Protein AF-A0A7J2RF37-F1 (afdb_monomer)

Solvent-accessible surface area (backbone atoms only — not comparable to full-atom values): 9360 Å² total; per-residue (Å²): 133,85,79,78,77,77,86,63,82,88,70,37,64,42,40,23,37,38,42,43,62,30,56,61,97,66,94,59,88,88,66,84,77,72,70,55,70,58,49,52,44,42,64,70,34,55,92,60,35,84,41,69,46,67,78,52,44,62,92,76,40,95,53,32,70,58,48,41,52,52,48,52,55,49,27,44,76,67,77,47,51,48,42,33,36,42,39,38,26,35,70,87,11,38,72,45,38,53,54,49,29,50,56,40,44,78,67,67,22,46,26,36,36,23,41,64,34,35,40,74,41,52,72,66,48,62,74,40,84,50,44,47,31,32,34,33,65,82,44,53,67,36,48,36,47,31,38,44,68,37,94,51,92,83,36,64,52,56,33,34,68,51,102,87,47,80,84

Structure (mmCIF, N/CA/C/O backbone):
data_AF-A0A7J2RF37-F1
#
_entry.id   AF-A0A7J2RF37-F1
#
loop_
_atom_site.group_PDB
_atom_site.id
_atom_site.type_symbol
_atom_site.label_atom_id
_atom_site.label_alt_id
_atom_site.label_comp_id
_atom_site.label_asym_id
_atom_site.label_entity_id
_atom_site.label_seq_id
_atom_site.pdbx_PDB_ins_code
_atom_site.Cartn_x
_atom_site.Cartn_y
_atom_site.Cartn_z
_atom_site.occupancy
_atom_site.B_iso_or_equiv
_atom_site.auth_seq_id
_atom_site.auth_comp_id
_atom_site.auth_asym_id
_atom_site.auth_atom_id
_atom_site.pdbx_PDB_model_num
ATOM 1 N N . MET A 1 1 ? -41.453 15.420 6.055 1.00 43.75 1 MET A N 1
ATOM 2 C CA . MET A 1 1 ? -40.794 14.257 6.688 1.00 43.75 1 MET A CA 1
ATOM 3 C C . MET A 1 1 ? -39.346 14.633 6.950 1.00 43.75 1 MET A C 1
ATOM 5 O O . MET A 1 1 ? -38.620 14.881 6.000 1.00 43.75 1 MET A O 1
ATOM 9 N N . GLN A 1 2 ? -38.971 14.805 8.218 1.00 36.44 2 GLN A N 1
ATOM 10 C CA . GLN A 1 2 ? -37.601 15.136 8.618 1.00 36.44 2 GLN A CA 1
ATOM 11 C C . GLN A 1 2 ? -36.684 13.948 8.312 1.00 36.44 2 GLN A C 1
ATOM 13 O O . GLN A 1 2 ? -36.891 12.859 8.845 1.00 36.44 2 GLN A O 1
ATOM 18 N N . ALA A 1 3 ? -35.678 14.159 7.463 1.00 42.72 3 ALA A N 1
ATOM 19 C CA . ALA A 1 3 ? -34.549 13.251 7.360 1.00 42.72 3 ALA A CA 1
ATOM 20 C C . ALA A 1 3 ? -33.737 13.394 8.651 1.00 42.72 3 ALA A C 1
ATOM 22 O O . ALA A 1 3 ? -33.114 14.430 8.887 1.00 42.72 3 ALA A O 1
ATOM 23 N N . LYS A 1 4 ? -33.788 12.375 9.511 1.00 40.19 4 LYS A N 1
ATOM 24 C CA . LYS A 1 4 ? -32.821 12.225 10.596 1.00 40.19 4 LYS A CA 1
ATOM 25 C C . LYS A 1 4 ? -31.440 12.139 9.943 1.00 40.19 4 LYS A C 1
ATOM 27 O O . LYS A 1 4 ? -31.146 11.161 9.261 1.00 40.19 4 LYS A O 1
ATOM 32 N N . LYS A 1 5 ? -30.622 13.182 10.105 1.00 48.56 5 LYS A N 1
ATOM 33 C CA . LYS A 1 5 ? -29.170 13.050 9.983 1.00 48.56 5 LYS A CA 1
ATOM 34 C C . LYS A 1 5 ? -28.771 12.032 11.044 1.00 48.56 5 LYS A C 1
ATOM 36 O O . LYS A 1 5 ? -28.965 12.276 12.230 1.00 48.56 5 LYS A O 1
ATOM 41 N N . ASN A 1 6 ? -28.322 10.863 10.606 1.00 46.22 6 ASN A N 1
ATOM 42 C CA . ASN A 1 6 ? -27.622 9.946 11.485 1.00 46.22 6 ASN A CA 1
ATOM 43 C C . ASN A 1 6 ? -26.301 10.631 11.845 1.00 46.22 6 ASN A C 1
ATOM 45 O O . ASN A 1 6 ? -25.376 10.647 11.039 1.00 46.22 6 ASN A O 1
ATOM 49 N N . ASP A 1 7 ? -26.256 11.242 13.026 1.00 54.09 7 ASP A N 1
ATOM 50 C CA . ASP A 1 7 ? -25.060 11.821 13.641 1.00 54.09 7 ASP A CA 1
ATOM 51 C C . ASP A 1 7 ? -24.158 10.713 14.225 1.00 54.09 7 ASP A C 1
ATOM 53 O O . ASP A 1 7 ? -23.649 10.828 15.339 1.00 54.09 7 ASP A O 1
ATOM 57 N N . GLU A 1 8 ? -23.971 9.608 13.495 1.00 58.16 8 GLU A N 1
ATOM 58 C CA . GLU A 1 8 ? -22.859 8.706 13.786 1.00 58.16 8 GLU A CA 1
ATOM 59 C C . GLU A 1 8 ? -21.606 9.258 13.098 1.00 58.16 8 GLU A C 1
ATOM 61 O O . GLU A 1 8 ? -21.670 9.636 11.922 1.00 58.16 8 GLU A O 1
ATOM 66 N N . PRO A 1 9 ? -20.465 9.358 13.804 1.00 62.28 9 PRO A N 1
ATOM 67 C CA . PRO A 1 9 ? -19.233 9.821 13.192 1.00 62.28 9 PRO A CA 1
ATOM 68 C C . PRO A 1 9 ? -18.877 8.875 12.044 1.00 62.28 9 PRO A C 1
ATOM 70 O O . PRO A 1 9 ? -18.683 7.681 12.247 1.00 62.28 9 PRO A O 1
ATOM 73 N N . PHE A 1 10 ? -18.815 9.417 10.828 1.00 72.56 10 PHE A N 1
ATOM 74 C CA . PHE A 1 10 ? -18.366 8.684 9.651 1.00 72.56 10 PHE A CA 1
ATOM 75 C C . PHE A 1 10 ? -16.950 8.152 9.909 1.00 72.56 10 PHE A C 1
ATOM 77 O O . PHE A 1 10 ? -15.994 8.929 9.948 1.00 72.56 10 PHE A O 1
ATOM 84 N N . MET A 1 11 ? -16.827 6.841 10.122 1.00 83.25 11 MET A N 1
ATOM 85 C CA . MET A 1 11 ? -15.545 6.166 10.308 1.00 83.25 11 MET A CA 1
ATOM 86 C C . MET 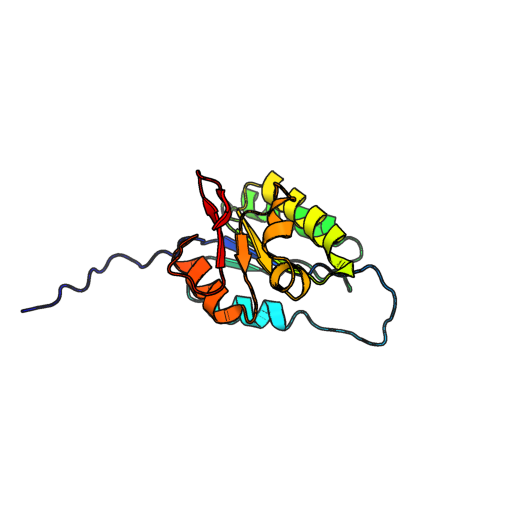A 1 11 ? -15.131 5.513 8.988 1.00 83.25 11 MET A C 1
ATOM 88 O O . MET A 1 11 ? -15.917 4.744 8.429 1.00 83.25 11 MET A O 1
ATOM 92 N N . PRO A 1 12 ? -13.923 5.799 8.470 1.00 94.62 12 PRO A N 1
ATOM 93 C CA . PRO A 1 12 ? -13.430 5.124 7.280 1.00 94.62 12 PRO A CA 1
ATOM 94 C C . PRO A 1 12 ? -13.163 3.646 7.588 1.00 94.62 12 PRO A C 1
ATOM 96 O O . PRO A 1 12 ? -12.827 3.280 8.720 1.00 94.62 12 PRO A O 1
ATOM 99 N N . TYR A 1 13 ? -13.239 2.804 6.559 1.00 97.56 13 TYR A N 1
ATOM 100 C CA . TYR A 1 13 ? -12.869 1.395 6.670 1.00 97.56 13 TYR A CA 1
ATOM 101 C C . TYR A 1 13 ? -11.394 1.218 7.085 1.00 97.56 13 TYR A C 1
ATOM 103 O O . TYR A 1 13 ? -11.088 0.413 7.962 1.00 97.56 13 TYR A O 1
ATOM 111 N N . PHE A 1 14 ? -10.478 2.006 6.505 1.00 98.19 14 PHE A N 1
ATOM 112 C CA . PHE A 1 14 ? -9.060 2.045 6.889 1.00 98.19 14 PHE A CA 1
ATOM 113 C C . PHE A 1 14 ? -8.701 3.382 7.554 1.00 98.19 14 PHE A C 1
ATOM 115 O O . PHE A 1 14 ? -9.032 4.444 7.029 1.00 98.19 14 PHE A O 1
ATOM 122 N N . ASN A 1 15 ? -7.981 3.354 8.683 1.00 97.38 15 ASN A N 1
ATOM 123 C CA . ASN A 1 15 ? -7.737 4.544 9.510 1.00 97.38 15 ASN A CA 1
ATOM 124 C C . ASN A 1 15 ? -6.268 4.994 9.525 1.00 97.38 15 ASN A C 1
ATOM 126 O O . ASN A 1 15 ? -5.993 6.195 9.538 1.00 97.38 15 ASN A O 1
ATOM 130 N N . ASN A 1 16 ? -5.320 4.058 9.517 1.00 98.31 16 ASN A N 1
ATOM 131 C CA . ASN A 1 16 ? -3.881 4.318 9.552 1.00 98.31 16 ASN A CA 1
ATOM 132 C C . ASN A 1 16 ? -3.205 3.779 8.289 1.00 98.31 16 ASN A C 1
ATOM 134 O O . ASN A 1 16 ? -2.959 2.576 8.153 1.00 98.31 16 ASN A O 1
ATOM 138 N N . ILE A 1 17 ? -2.879 4.684 7.369 1.00 98.69 17 ILE A N 1
ATOM 139 C CA . ILE A 1 17 ? -2.427 4.354 6.021 1.00 98.69 17 ILE A CA 1
ATOM 140 C C . ILE A 1 17 ? -0.941 4.667 5.853 1.00 98.69 17 ILE A C 1
ATOM 142 O O . ILE A 1 17 ? -0.434 5.723 6.249 1.00 98.69 17 ILE A O 1
ATOM 146 N N . VAL A 1 18 ? -0.235 3.751 5.199 1.00 98.75 18 VAL A N 1
ATOM 147 C CA . VAL A 1 18 ? 1.137 3.957 4.742 1.00 98.75 18 VAL A CA 1
ATOM 148 C C . VAL A 1 18 ? 1.185 3.838 3.225 1.00 98.75 18 VAL A C 1
ATOM 150 O O . VAL A 1 18 ? 0.717 2.861 2.653 1.00 98.75 18 VAL A O 1
ATOM 153 N N . LEU A 1 19 ? 1.768 4.833 2.568 1.00 98.69 19 LEU A N 1
ATOM 154 C CA . LEU A 1 19 ? 1.968 4.858 1.125 1.00 98.69 19 LEU A CA 1
ATOM 155 C C . LEU A 1 19 ? 3.456 4.717 0.820 1.00 98.69 19 LEU A C 1
ATOM 157 O O . LEU A 1 19 ? 4.285 5.410 1.409 1.00 98.69 19 LEU A O 1
ATOM 161 N N . VAL A 1 20 ? 3.804 3.822 -0.098 1.00 97.75 20 VAL A N 1
ATOM 162 C CA . VAL A 1 20 ? 5.189 3.581 -0.520 1.00 97.75 20 VAL A CA 1
ATOM 163 C C . VAL A 1 20 ? 5.263 3.405 -2.032 1.00 97.75 20 VAL A C 1
ATOM 165 O O . VAL A 1 20 ? 4.344 2.879 -2.660 1.00 97.75 20 VAL A O 1
ATOM 168 N N . LYS A 1 21 ? 6.372 3.842 -2.629 1.00 95.62 21 LYS A N 1
ATOM 169 C CA . LYS A 1 21 ? 6.667 3.630 -4.048 1.00 95.62 21 LYS A CA 1
ATOM 170 C C . LYS A 1 21 ? 7.773 2.591 -4.153 1.00 95.62 21 LYS A C 1
ATOM 172 O O . LYS A 1 21 ? 8.820 2.733 -3.524 1.00 95.62 21 LYS A O 1
ATOM 177 N N . ALA A 1 22 ? 7.523 1.534 -4.916 1.00 94.81 22 ALA A N 1
ATOM 178 C CA . ALA A 1 22 ? 8.555 0.594 -5.306 1.00 94.81 22 ALA A CA 1
ATOM 179 C C . ALA A 1 22 ? 9.341 1.198 -6.471 1.00 94.81 22 ALA A C 1
ATOM 181 O O . ALA A 1 22 ? 8.786 1.473 -7.536 1.00 94.81 22 ALA A O 1
ATOM 182 N N . GLU A 1 23 ? 10.639 1.361 -6.276 1.00 89.94 23 GLU A N 1
ATOM 183 C CA . GLU A 1 23 ? 11.578 1.859 -7.276 1.00 89.94 23 GLU A CA 1
ATOM 184 C C . GLU A 1 23 ? 12.658 0.818 -7.523 1.00 89.94 23 GLU A C 1
ATOM 186 O O . GLU A 1 23 ? 12.888 -0.063 -6.694 1.00 89.94 23 GLU A O 1
ATOM 191 N N . ILE A 1 24 ? 13.307 0.903 -8.675 1.00 83.62 24 ILE A N 1
ATOM 192 C CA . ILE A 1 24 ? 14.478 0.085 -8.982 1.00 83.62 24 ILE A CA 1
ATOM 193 C C . ILE A 1 24 ? 15.690 0.767 -8.351 1.00 83.62 24 ILE A C 1
ATOM 195 O O . ILE A 1 24 ? 15.784 1.992 -8.350 1.00 83.62 24 ILE A O 1
ATOM 199 N N . GLU A 1 25 ? 16.661 -0.017 -7.893 1.00 65.94 25 GLU A N 1
ATOM 200 C CA . GLU A 1 25 ? 18.018 0.471 -7.625 1.00 65.94 25 GLU A CA 1
ATOM 201 C C . GLU A 1 25 ? 18.749 0.735 -8.959 1.00 65.94 25 GLU A C 1
ATOM 203 O O . GLU A 1 25 ? 19.771 0.124 -9.256 1.00 65.94 25 GLU A O 1
ATOM 208 N N . PHE A 1 26 ? 18.191 1.585 -9.827 1.00 60.59 26 PHE A N 1
ATOM 209 C CA . PHE A 1 26 ? 18.857 2.000 -11.060 1.00 60.59 26 PHE A CA 1
ATOM 210 C C . PHE A 1 26 ? 19.391 3.420 -10.882 1.00 60.59 26 PHE A C 1
ATOM 212 O O . PHE A 1 26 ? 18.637 4.385 -10.766 1.00 60.59 26 PHE A O 1
ATOM 219 N N . PHE A 1 27 ? 20.717 3.514 -10.806 1.00 49.75 27 PHE A N 1
ATOM 220 C CA . PHE A 1 27 ? 21.486 4.740 -10.612 1.00 49.75 27 PHE A CA 1
ATOM 221 C C . PHE A 1 27 ? 21.535 5.544 -11.923 1.00 49.75 27 PHE A C 1
ATOM 223 O O . PHE A 1 27 ? 22.555 5.584 -12.602 1.00 49.75 27 PHE A O 1
ATOM 230 N N . ASP A 1 28 ? 20.431 6.193 -12.289 1.00 55.78 28 ASP A N 1
ATOM 231 C CA . ASP A 1 28 ? 20.487 7.352 -13.183 1.00 55.78 28 ASP A CA 1
ATOM 232 C C . ASP A 1 28 ? 19.924 8.574 -12.452 1.00 55.78 28 ASP A C 1
ATOM 234 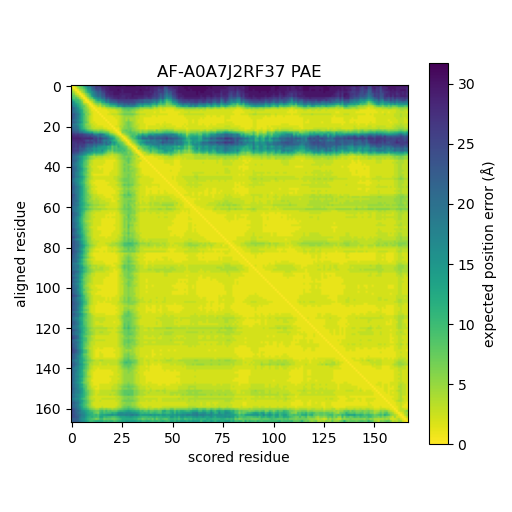O O . ASP A 1 28 ? 18.716 8.760 -12.305 1.00 55.78 28 ASP A O 1
ATOM 238 N N . VAL A 1 29 ? 20.838 9.402 -11.947 1.00 53.91 29 VAL A N 1
ATOM 239 C CA . VAL A 1 29 ? 20.539 10.622 -11.181 1.00 53.91 29 VAL A CA 1
ATOM 240 C C . VAL A 1 29 ? 19.909 11.731 -12.032 1.00 53.91 29 VAL A C 1
ATOM 242 O O . VAL A 1 29 ? 19.559 12.783 -11.500 1.00 53.91 29 VAL A O 1
ATOM 245 N N . SER A 1 30 ? 19.741 11.514 -13.339 1.00 59.34 30 SER A N 1
ATOM 246 C CA . SER A 1 30 ? 19.192 12.504 -14.271 1.00 59.34 30 SER A CA 1
ATOM 247 C C . SER A 1 30 ? 17.674 12.690 -14.141 1.00 59.34 30 SER A C 1
ATOM 249 O O . SER A 1 30 ? 17.144 13.704 -14.589 1.00 59.34 30 SER A O 1
ATOM 251 N N . PHE A 1 31 ? 16.965 11.749 -13.504 1.00 57.31 31 PHE A N 1
ATOM 252 C CA . PHE A 1 31 ? 15.512 11.801 -13.316 1.00 57.31 31 PHE A CA 1
ATOM 253 C C . PHE A 1 31 ? 15.134 11.610 -11.841 1.00 57.31 31 PHE A C 1
ATOM 255 O O . PHE A 1 31 ? 14.821 10.510 -11.380 1.00 57.31 31 PHE A O 1
ATOM 262 N N . PHE A 1 32 ? 15.121 12.708 -11.080 1.00 62.31 32 PHE A N 1
ATOM 263 C CA . PHE A 1 32 ? 14.498 12.732 -9.757 1.00 62.31 32 PHE A CA 1
ATOM 264 C C . PHE A 1 32 ? 12.979 12.865 -9.907 1.00 62.31 32 PHE A C 1
ATOM 266 O O . PHE A 1 32 ? 12.450 13.949 -10.143 1.00 62.31 32 PHE A O 1
ATOM 273 N N . GLU A 1 33 ? 12.265 11.752 -9.784 1.00 65.06 33 GLU A N 1
ATOM 274 C CA . GLU A 1 33 ? 10.810 11.742 -9.746 1.00 65.06 33 GLU A CA 1
ATOM 275 C C . GLU A 1 33 ? 10.380 11.773 -8.280 1.00 65.06 33 GLU A C 1
ATOM 277 O O . GLU A 1 33 ? 10.402 10.756 -7.586 1.00 65.06 33 GLU A O 1
ATOM 282 N N . ALA A 1 34 ? 10.025 12.962 -7.794 1.00 72.69 34 ALA A N 1
ATOM 283 C CA . ALA A 1 34 ? 9.445 13.099 -6.466 1.00 72.69 34 ALA A CA 1
ATOM 284 C C . ALA A 1 34 ? 8.191 12.211 -6.342 1.00 72.69 34 ALA A C 1
ATOM 286 O O . ALA A 1 34 ? 7.459 12.013 -7.314 1.00 72.69 34 ALA A O 1
ATOM 287 N N . ASN A 1 35 ? 7.896 11.724 -5.133 1.00 86.12 35 ASN A N 1
ATOM 288 C CA . ASN A 1 35 ? 6.721 10.890 -4.824 1.00 86.12 35 ASN A CA 1
ATOM 289 C C . ASN A 1 35 ? 5.375 11.655 -4.890 1.00 86.12 35 ASN A C 1
ATOM 291 O O . ASN A 1 35 ? 4.484 11.452 -4.068 1.00 86.12 35 ASN A O 1
ATOM 295 N N . ILE A 1 36 ? 5.213 12.545 -5.871 1.00 90.88 36 ILE A N 1
ATOM 296 C CA . ILE A 1 36 ? 4.056 13.422 -6.065 1.00 90.88 36 ILE A CA 1
ATOM 297 C C . ILE A 1 36 ? 2.770 12.610 -6.242 1.00 90.88 36 ILE A C 1
ATOM 299 O O . ILE A 1 36 ? 1.746 12.969 -5.666 1.00 90.88 36 ILE A O 1
ATOM 303 N N . SER A 1 37 ? 2.817 11.489 -6.965 1.00 91.06 37 SER A N 1
ATOM 304 C CA . SER A 1 37 ? 1.659 10.598 -7.120 1.00 91.06 37 SER A CA 1
ATOM 305 C C . SER A 1 37 ? 1.147 10.076 -5.773 1.00 91.06 37 SER A C 1
ATOM 307 O O . SER A 1 37 ? -0.053 10.112 -5.508 1.00 91.06 37 SER A O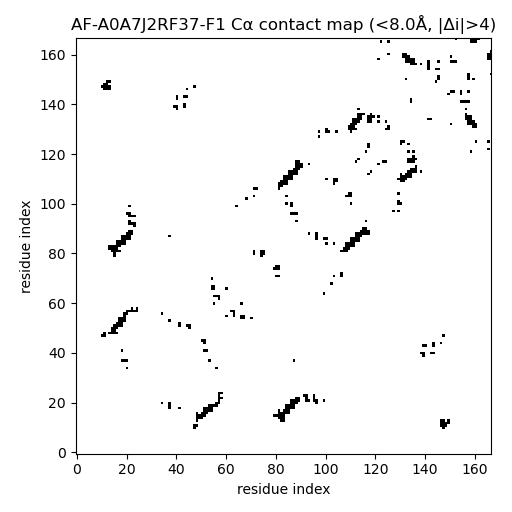 1
ATOM 309 N N . LEU A 1 38 ? 2.043 9.690 -4.858 1.00 95.62 38 LEU A N 1
ATOM 310 C CA . LEU A 1 38 ? 1.652 9.312 -3.496 1.00 95.62 38 LEU A CA 1
ATOM 311 C C . LEU A 1 38 ? 1.100 10.501 -2.703 1.00 95.62 38 LEU A C 1
ATOM 313 O O . LEU A 1 38 ? 0.185 10.327 -1.900 1.00 95.62 38 LEU A O 1
ATOM 317 N N . CYS A 1 39 ? 1.623 11.710 -2.925 1.00 96.25 39 CYS A N 1
ATOM 318 C CA . CYS A 1 39 ? 1.090 12.920 -2.303 1.00 96.25 39 CYS A CA 1
ATOM 319 C C . CYS A 1 39 ? -0.345 13.215 -2.759 1.00 96.25 39 CYS A C 1
ATOM 321 O O . CYS A 1 39 ? -1.152 13.615 -1.923 1.00 96.25 39 CYS A O 1
ATOM 323 N N . TYR A 1 40 ? -0.689 12.988 -4.032 1.00 97.19 40 TYR A N 1
ATOM 324 C CA . TYR A 1 40 ? -2.069 13.111 -4.516 1.00 97.19 40 TYR A CA 1
ATOM 325 C C . TYR A 1 40 ? -2.997 12.099 -3.836 1.00 97.19 40 TYR A C 1
ATOM 327 O O . TYR A 1 40 ? -4.035 12.499 -3.303 1.00 97.19 40 TYR A O 1
ATOM 335 N N . LEU A 1 41 ? -2.584 10.828 -3.740 1.00 97.88 41 LEU A N 1
ATOM 336 C CA . LEU A 1 41 ? -3.319 9.805 -2.982 1.00 97.88 41 LEU A CA 1
ATOM 337 C C . LEU A 1 41 ? -3.513 10.217 -1.517 1.00 97.88 41 LEU A C 1
ATOM 339 O O . LEU A 1 41 ? -4.620 10.158 -0.989 1.00 97.88 41 LEU A O 1
ATOM 343 N N . GLY A 1 42 ? -2.452 10.690 -0.860 1.00 97.75 42 GLY A N 1
ATOM 344 C CA . GLY A 1 42 ? -2.524 11.179 0.514 1.00 97.75 42 GLY A CA 1
ATOM 345 C C . GLY A 1 42 ? -3.443 12.393 0.660 1.00 97.75 42 GLY A C 1
ATOM 346 O O . GLY A 1 42 ? -4.221 12.468 1.609 1.00 97.75 42 GLY A O 1
ATOM 347 N N . ALA A 1 43 ? -3.412 13.329 -0.289 1.00 97.94 43 ALA A N 1
ATOM 348 C CA . ALA A 1 43 ? -4.209 14.550 -0.252 1.00 97.94 43 ALA A CA 1
ATOM 349 C C . ALA A 1 43 ? -5.716 14.280 -0.313 1.00 97.94 43 ALA A C 1
ATOM 351 O O . ALA A 1 43 ? -6.471 14.968 0.377 1.00 97.94 43 ALA A O 1
ATOM 352 N N . VAL A 1 44 ? -6.154 13.281 -1.087 1.00 97.81 44 VAL A N 1
ATOM 353 C CA . VAL A 1 44 ? -7.582 12.948 -1.204 1.00 97.81 44 VAL A CA 1
ATOM 354 C C . VAL A 1 44 ? -8.136 12.213 0.021 1.00 97.81 44 VAL A C 1
ATOM 356 O O . VAL A 1 44 ? -9.347 12.264 0.241 1.00 97.81 44 VAL A O 1
ATOM 359 N N . ILE A 1 45 ? -7.279 11.595 0.851 1.00 97.81 45 ILE A N 1
ATOM 360 C CA . ILE A 1 45 ? -7.699 10.858 2.058 1.00 97.81 45 ILE A CA 1
ATOM 361 C C . ILE A 1 45 ? -7.355 11.535 3.390 1.00 97.81 45 ILE A C 1
ATOM 363 O O . ILE A 1 45 ? -7.982 11.208 4.390 1.00 97.81 45 ILE A O 1
ATOM 367 N N . LYS A 1 46 ? -6.404 12.480 3.448 1.00 96.94 46 LYS A N 1
ATOM 368 C CA . LYS A 1 46 ? -5.841 13.001 4.717 1.00 96.94 46 LYS A CA 1
ATOM 369 C C . LYS A 1 46 ? -6.860 13.563 5.716 1.00 96.94 46 LYS A C 1
ATOM 371 O O . LYS A 1 46 ? -6.594 13.556 6.907 1.00 96.94 46 LYS A O 1
ATOM 376 N N . ASN A 1 47 ? -8.002 14.060 5.236 1.00 96.38 47 ASN A N 1
ATOM 377 C CA . ASN A 1 47 ? -9.065 14.629 6.076 1.00 96.38 47 ASN A CA 1
ATOM 378 C C . ASN A 1 47 ? -10.124 13.591 6.486 1.00 96.38 47 ASN A C 1
ATOM 380 O O . ASN A 1 47 ? -11.115 13.944 7.118 1.00 96.38 47 ASN A O 1
ATOM 384 N N . HIS A 1 48 ? -9.954 12.339 6.070 1.00 96.56 48 HIS A N 1
ATOM 385 C CA . HIS A 1 48 ? -10.904 11.255 6.287 1.00 96.56 48 HIS A CA 1
ATOM 386 C C . HIS A 1 48 ? -10.349 10.142 7.177 1.00 96.56 48 HIS A C 1
ATOM 388 O O . HIS A 1 48 ? -11.104 9.256 7.547 1.00 96.56 48 HIS A O 1
ATOM 394 N N . VAL A 1 49 ? -9.050 10.164 7.482 1.00 97.38 49 VAL A N 1
ATOM 395 C CA . VAL A 1 49 ? -8.315 9.068 8.125 1.00 97.38 49 VAL A CA 1
ATOM 396 C C . VAL A 1 49 ? -7.529 9.599 9.320 1.00 97.38 49 VAL A C 1
ATOM 398 O O . VAL A 1 49 ? -7.176 10.777 9.354 1.00 97.38 49 VAL A O 1
ATOM 401 N N . ASN A 1 50 ? -7.210 8.735 10.284 1.00 96.69 50 ASN A N 1
ATOM 402 C CA . ASN A 1 50 ? -6.440 9.123 11.470 1.00 96.69 50 ASN A CA 1
ATOM 403 C C . ASN A 1 50 ? -4.994 9.479 11.120 1.00 96.69 50 ASN A C 1
ATOM 405 O O . ASN A 1 50 ? -4.423 10.420 11.672 1.00 96.69 50 ASN A O 1
ATOM 409 N N . SER A 1 51 ? -4.379 8.714 10.216 1.00 97.50 51 SER A N 1
ATOM 410 C CA . SER A 1 51 ? -3.032 9.006 9.743 1.00 97.50 51 SER A CA 1
ATOM 411 C C . SER A 1 51 ? -2.797 8.521 8.317 1.00 97.50 51 SER A C 1
ATOM 413 O O . SER A 1 51 ? -3.250 7.455 7.909 1.00 97.50 51 SER A O 1
ATOM 415 N N . VAL A 1 52 ? -2.034 9.310 7.564 1.00 98.25 52 VAL A N 1
ATOM 416 C CA . VAL A 1 52 ? -1.437 8.913 6.288 1.00 98.25 52 VAL A CA 1
ATOM 417 C C . VAL A 1 52 ? 0.036 9.299 6.310 1.00 98.25 52 VAL A C 1
ATOM 419 O O . VAL A 1 52 ? 0.393 10.391 6.753 1.00 98.25 52 VAL A O 1
ATOM 422 N N . SER A 1 53 ? 0.913 8.394 5.882 1.00 98.12 53 SER A N 1
ATOM 423 C CA . SER A 1 53 ? 2.360 8.626 5.911 1.00 98.12 53 SER A CA 1
ATOM 424 C C . SER A 1 53 ? 3.072 8.030 4.702 1.00 98.12 53 SER A C 1
ATOM 426 O O . SER A 1 53 ? 2.680 6.980 4.201 1.00 98.12 53 SER A O 1
ATOM 428 N N . ILE A 1 54 ? 4.138 8.699 4.261 1.00 97.62 54 ILE A N 1
ATOM 429 C CA . ILE A 1 54 ? 5.054 8.246 3.206 1.00 97.62 54 ILE A CA 1
ATOM 430 C C . ILE A 1 54 ? 6.439 8.150 3.863 1.00 97.62 54 ILE A C 1
ATOM 432 O O . ILE A 1 54 ? 7.157 9.147 3.933 1.00 97.62 54 ILE A O 1
ATOM 436 N N . PRO A 1 55 ? 6.784 7.010 4.488 1.00 96.31 55 PRO A N 1
ATOM 437 C CA . PRO A 1 55 ? 7.880 6.953 5.455 1.00 96.31 55 PRO A CA 1
ATOM 438 C C . PRO A 1 55 ? 9.266 6.884 4.819 1.00 96.31 55 PRO A C 1
ATOM 440 O O . PRO A 1 55 ? 10.268 6.993 5.527 1.00 96.31 55 PRO A O 1
ATOM 443 N N . MET A 1 56 ? 9.343 6.643 3.515 1.00 94.00 56 MET A N 1
ATOM 444 C CA . MET A 1 56 ? 10.599 6.417 2.822 1.00 94.00 56 MET A CA 1
ATOM 445 C C . MET A 1 56 ? 10.517 6.815 1.354 1.00 94.00 56 MET A C 1
ATOM 447 O O . MET A 1 56 ? 9.439 6.830 0.762 1.00 94.00 56 MET A O 1
ATOM 451 N N . ASP A 1 57 ? 11.687 7.079 0.795 1.00 91.44 57 ASP A N 1
ATOM 452 C CA . ASP A 1 57 ? 11.918 7.256 -0.625 1.00 91.44 57 ASP A CA 1
ATOM 453 C C . ASP A 1 57 ? 13.090 6.355 -1.024 1.00 91.44 57 ASP A C 1
ATOM 455 O O . ASP A 1 57 ? 14.219 6.566 -0.585 1.00 91.44 57 ASP A O 1
ATOM 459 N N . MET A 1 58 ? 12.825 5.331 -1.839 1.00 90.19 58 MET A N 1
ATOM 460 C CA . MET A 1 58 ? 13.838 4.359 -2.264 1.00 90.19 58 MET A CA 1
ATOM 461 C C . MET A 1 58 ? 15.001 4.978 -3.050 1.00 90.19 58 MET A C 1
ATOM 463 O O . MET A 1 58 ? 16.055 4.353 -3.126 1.00 90.19 58 MET A O 1
ATOM 467 N N . ARG A 1 59 ? 14.836 6.181 -3.618 1.00 85.44 59 ARG A N 1
ATOM 468 C CA . ARG A 1 59 ? 15.900 6.873 -4.359 1.00 85.44 59 ARG A CA 1
ATOM 469 C C . ARG A 1 59 ? 16.812 7.703 -3.452 1.00 85.44 59 ARG A C 1
ATOM 471 O O . ARG A 1 59 ? 17.931 8.011 -3.849 1.00 85.44 59 ARG A O 1
ATOM 478 N N . ILE A 1 60 ? 16.348 8.075 -2.256 1.00 87.44 60 ILE A N 1
ATOM 479 C CA . ILE A 1 60 ? 17.096 8.920 -1.305 1.00 87.44 60 ILE A CA 1
ATOM 480 C C . ILE A 1 60 ? 17.612 8.101 -0.120 1.00 87.44 60 ILE A C 1
ATOM 482 O O . ILE A 1 60 ? 18.725 8.308 0.365 1.00 87.44 60 ILE A O 1
ATOM 486 N N . ASP A 1 61 ? 16.789 7.195 0.398 1.00 89.88 61 ASP A N 1
ATOM 487 C CA . ASP A 1 61 ? 17.088 6.470 1.619 1.00 89.88 61 ASP A CA 1
ATOM 488 C C . ASP A 1 61 ? 18.100 5.350 1.370 1.00 89.88 61 ASP A C 1
ATOM 490 O O . ASP A 1 61 ? 17.869 4.454 0.569 1.00 89.88 61 ASP A O 1
ATOM 494 N N . LEU A 1 62 ? 19.185 5.331 2.150 1.00 89.44 62 LEU A N 1
ATOM 495 C CA . LEU A 1 62 ? 20.229 4.295 2.067 1.00 89.44 62 LEU A CA 1
ATOM 496 C C . LEU A 1 62 ? 19.726 2.884 2.407 1.00 89.44 62 LEU A C 1
ATOM 498 O O . LEU A 1 62 ? 20.308 1.884 1.994 1.00 89.44 62 LEU A O 1
ATOM 502 N N . ARG A 1 63 ? 18.697 2.789 3.255 1.00 94.12 63 ARG A N 1
ATOM 503 C CA . ARG A 1 63 ? 18.123 1.522 3.736 1.00 94.12 63 ARG A CA 1
ATOM 504 C C . ARG A 1 63 ? 16.595 1.613 3.745 1.00 94.12 63 ARG A C 1
ATOM 506 O O . ARG A 1 63 ? 15.989 1.593 4.822 1.00 94.12 63 ARG A O 1
ATOM 513 N N . PRO A 1 64 ? 15.954 1.720 2.570 1.00 94.81 64 PRO A N 1
ATOM 514 C CA . PRO A 1 64 ? 14.542 2.080 2.473 1.00 94.81 64 PRO A CA 1
ATOM 515 C C . PRO A 1 64 ? 13.633 1.012 3.090 1.00 94.81 64 PRO A C 1
ATOM 517 O O . PRO A 1 64 ? 12.711 1.334 3.837 1.00 94.81 64 PRO A O 1
ATOM 520 N N . PHE A 1 65 ? 13.943 -0.271 2.876 1.00 97.12 65 PHE A N 1
ATOM 521 C CA . PHE A 1 65 ? 13.193 -1.383 3.469 1.00 97.12 65 PHE A CA 1
ATOM 522 C C . PHE A 1 65 ? 13.257 -1.401 5.001 1.00 97.12 65 PHE A C 1
ATOM 524 O O . PHE A 1 65 ? 12.240 -1.634 5.650 1.00 97.12 65 PHE A O 1
ATOM 531 N N . GLU A 1 66 ? 14.425 -1.127 5.590 1.00 97.88 66 GLU A N 1
ATOM 532 C CA . GLU A 1 66 ? 14.561 -1.061 7.050 1.00 97.88 66 GLU A CA 1
ATOM 533 C C . GLU A 1 66 ? 13.852 0.167 7.618 1.00 97.88 66 GLU A C 1
ATOM 535 O O . GLU A 1 66 ? 13.169 0.061 8.634 1.00 97.88 66 GLU A O 1
ATOM 540 N N . LYS A 1 67 ? 13.942 1.320 6.944 1.00 98.00 67 LYS A N 1
ATOM 541 C CA . LYS A 1 67 ? 13.217 2.535 7.335 1.00 98.00 67 LYS A CA 1
ATOM 542 C C . LYS A 1 67 ? 11.703 2.310 7.321 1.00 98.00 67 LYS A C 1
ATOM 544 O O . LYS A 1 67 ? 11.032 2.624 8.302 1.00 98.00 67 LYS A O 1
ATOM 549 N N . TYR A 1 68 ? 11.185 1.692 6.260 1.00 98.38 68 TYR A N 1
ATOM 550 C CA . TYR A 1 68 ? 9.784 1.292 6.151 1.00 98.38 68 TYR A CA 1
ATOM 551 C C . TYR A 1 68 ? 9.363 0.329 7.270 1.00 98.38 68 TYR A C 1
ATOM 553 O O . TYR A 1 68 ? 8.390 0.596 7.973 1.00 98.38 68 TYR A O 1
ATOM 561 N N . LYS A 1 69 ? 10.131 -0.746 7.499 1.00 98.69 69 LYS A N 1
ATOM 562 C CA . LYS A 1 69 ? 9.868 -1.713 8.577 1.00 98.69 69 LYS A CA 1
ATOM 563 C C . LYS A 1 69 ? 9.830 -1.036 9.948 1.00 98.69 69 LYS A C 1
ATOM 565 O O . LYS A 1 69 ? 8.900 -1.243 10.721 1.00 98.69 69 LYS A O 1
ATOM 570 N N . ASN A 1 70 ? 10.819 -0.195 10.240 1.00 98.56 70 ASN A N 1
ATOM 571 C CA . ASN A 1 70 ? 10.912 0.517 11.512 1.00 98.56 70 ASN A CA 1
ATOM 572 C C . ASN A 1 70 ? 9.747 1.491 11.715 1.00 98.56 70 ASN A C 1
ATOM 574 O O . ASN A 1 70 ? 9.292 1.660 12.846 1.00 98.56 70 ASN A O 1
ATOM 578 N N . HIS A 1 71 ? 9.236 2.100 10.642 1.00 98.69 71 HIS A N 1
ATOM 579 C CA . HIS A 1 71 ? 8.043 2.942 10.707 1.00 98.69 71 HIS A CA 1
ATOM 580 C C . HIS A 1 71 ? 6.794 2.149 11.105 1.00 98.69 71 HIS A C 1
ATOM 582 O O . HIS A 1 71 ? 6.069 2.592 11.993 1.00 98.69 71 HIS A O 1
ATOM 588 N N . LEU A 1 72 ? 6.576 0.960 10.529 1.00 98.69 72 LEU A N 1
ATOM 589 C CA . LEU A 1 72 ? 5.457 0.088 10.917 1.00 98.69 72 LEU A CA 1
ATOM 590 C C . LEU A 1 72 ? 5.557 -0.361 12.383 1.00 98.69 72 LEU A C 1
ATOM 592 O O . LEU A 1 72 ? 4.578 -0.283 13.121 1.00 98.69 72 LEU A O 1
ATOM 596 N N . ILE A 1 73 ? 6.754 -0.748 12.837 1.00 98.56 73 ILE A N 1
ATOM 597 C CA . ILE A 1 73 ? 7.004 -1.110 14.245 1.00 98.56 73 ILE A CA 1
ATOM 598 C C . ILE A 1 73 ? 6.723 0.079 15.172 1.00 98.56 73 ILE A C 1
ATOM 600 O O . ILE A 1 73 ? 6.140 -0.078 16.245 1.00 98.56 73 ILE A O 1
ATOM 604 N N . LYS A 1 74 ? 7.147 1.284 14.778 1.00 98.56 74 LYS A N 1
ATOM 605 C CA . LYS A 1 74 ? 6.890 2.509 15.542 1.00 98.56 74 LYS A CA 1
ATOM 606 C C . LYS A 1 74 ? 5.388 2.787 15.646 1.00 98.56 74 LYS A C 1
ATOM 608 O O . LYS A 1 74 ? 4.910 3.084 16.734 1.00 98.56 74 LYS A O 1
ATOM 613 N N . MET A 1 75 ? 4.657 2.652 14.539 1.00 98.25 75 MET A N 1
ATOM 614 C CA . MET A 1 75 ? 3.199 2.800 14.498 1.00 98.25 75 MET A CA 1
ATOM 615 C C . MET A 1 75 ? 2.491 1.864 15.478 1.00 98.25 75 MET A C 1
ATOM 617 O O . MET A 1 75 ? 1.632 2.302 16.241 1.00 98.25 75 MET A O 1
ATOM 621 N N . GLU A 1 76 ? 2.878 0.591 15.492 1.00 97.06 76 GLU A N 1
ATOM 622 C CA . GLU A 1 76 ? 2.311 -0.404 16.402 1.00 97.06 76 GLU A CA 1
ATOM 623 C C . GLU A 1 76 ? 2.573 -0.054 17.876 1.00 97.06 76 GLU A C 1
ATOM 625 O O . GLU A 1 76 ? 1.643 -0.050 18.680 1.00 97.06 76 GLU A O 1
ATOM 630 N N . LYS A 1 77 ? 3.806 0.342 18.224 1.00 97.81 77 LYS A N 1
ATOM 631 C CA . LYS A 1 77 ? 4.167 0.772 19.591 1.00 97.81 77 LYS A CA 1
ATOM 632 C C . LYS A 1 77 ? 3.397 2.003 20.069 1.00 97.81 77 LYS A C 1
ATOM 634 O O . LYS A 1 77 ? 3.152 2.151 21.260 1.00 97.81 77 LYS A O 1
ATOM 639 N N . GLU A 1 78 ? 3.024 2.881 19.148 1.00 96.81 78 GLU A N 1
ATOM 640 C CA . GLU A 1 78 ? 2.271 4.108 19.422 1.00 96.81 78 GLU A CA 1
ATOM 641 C C . GLU A 1 78 ? 0.746 3.877 19.402 1.00 96.81 78 GLU A C 1
ATOM 643 O O . GLU A 1 78 ? -0.015 4.837 19.336 1.00 96.81 78 GLU A O 1
ATOM 648 N N . SER A 1 79 ? 0.286 2.617 19.454 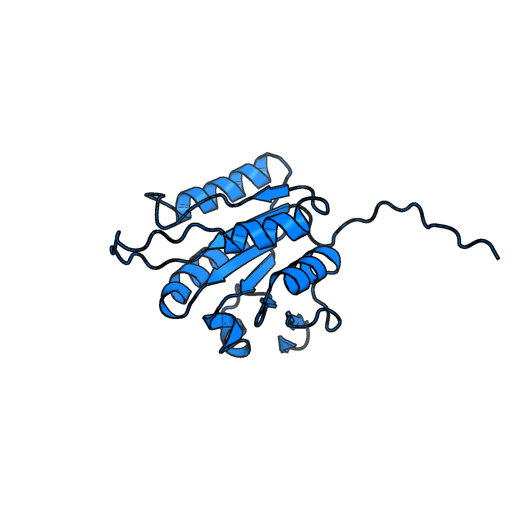1.00 95.44 79 SER A N 1
ATOM 649 C CA . SER A 1 79 ? -1.139 2.240 19.391 1.00 95.44 79 SER A CA 1
ATOM 650 C C . SER A 1 79 ? -1.869 2.783 18.151 1.00 95.44 79 SER A C 1
ATOM 652 O O . SER A 1 79 ? -3.080 2.982 18.163 1.00 95.44 79 SER A O 1
ATOM 654 N N . ARG A 1 80 ? -1.130 3.000 17.056 1.00 95.44 80 ARG A N 1
ATOM 655 C CA . ARG A 1 80 ? -1.627 3.470 15.752 1.00 95.44 80 ARG A CA 1
ATOM 656 C C . ARG A 1 80 ? -1.249 2.493 14.642 1.00 95.44 80 ARG A C 1
ATOM 658 O O . ARG A 1 80 ? -0.696 2.884 13.614 1.00 95.44 80 ARG A O 1
ATOM 665 N N . LYS A 1 81 ? -1.471 1.200 14.898 1.00 96.81 81 LYS A N 1
ATOM 666 C CA . LYS A 1 81 ? -1.127 0.103 13.983 1.00 96.81 81 LYS A CA 1
ATOM 667 C C . LYS A 1 81 ? -1.618 0.415 12.566 1.00 96.81 81 LYS A C 1
ATOM 669 O O . LYS A 1 81 ? -2.707 0.946 12.393 1.00 96.81 81 LYS A O 1
ATOM 674 N N . CYS A 1 82 ? -0.776 0.132 11.574 1.00 98.38 82 CYS A N 1
ATOM 675 C CA . CYS A 1 82 ? -1.106 0.361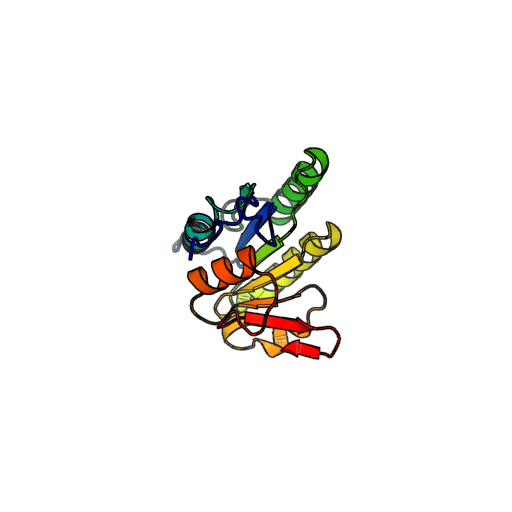 10.172 1.00 98.38 82 CYS A CA 1
ATOM 676 C C . CYS A 1 82 ? -2.165 -0.643 9.703 1.00 98.38 82 CYS A C 1
ATOM 678 O O . CYS A 1 82 ? -1.962 -1.850 9.833 1.00 98.38 82 CYS A O 1
ATOM 680 N N . ASP A 1 83 ? -3.251 -0.129 9.131 1.00 98.06 83 ASP A N 1
ATOM 681 C CA . ASP A 1 83 ? -4.365 -0.937 8.630 1.00 98.06 83 ASP A CA 1
ATOM 682 C C . ASP A 1 83 ? -4.198 -1.235 7.138 1.00 98.06 83 ASP A C 1
ATOM 684 O O . ASP A 1 83 ? -4.539 -2.321 6.676 1.00 98.06 83 ASP A O 1
ATOM 688 N N . LEU A 1 84 ? -3.658 -0.269 6.386 1.00 98.81 84 LEU A N 1
ATOM 689 C CA . LEU A 1 84 ? -3.519 -0.335 4.936 1.00 98.81 84 LEU A CA 1
ATOM 690 C C . LEU A 1 84 ? -2.150 0.161 4.478 1.00 98.81 84 LEU A C 1
ATOM 692 O O . LEU A 1 84 ? -1.725 1.269 4.813 1.00 98.81 84 LEU A O 1
ATOM 696 N N . VAL A 1 85 ? -1.516 -0.627 3.617 1.00 98.88 85 VAL A N 1
ATOM 697 C CA . VAL A 1 85 ? -0.347 -0.220 2.844 1.00 98.88 85 VAL A CA 1
ATOM 698 C C . VAL A 1 85 ? -0.732 -0.117 1.371 1.00 98.88 85 VAL A C 1
ATOM 700 O O . VAL A 1 85 ? -1.118 -1.110 0.756 1.00 98.88 85 VAL A O 1
ATOM 703 N N . GLY A 1 86 ? -0.593 1.083 0.808 1.00 98.69 86 GLY A N 1
ATOM 704 C CA . GLY A 1 86 ? -0.693 1.331 -0.629 1.00 98.69 86 GLY A CA 1
ATOM 705 C C . GLY A 1 86 ? 0.686 1.325 -1.280 1.00 98.69 86 GLY A C 1
ATOM 706 O O . GLY A 1 86 ? 1.553 2.113 -0.895 1.00 98.69 86 GLY A O 1
ATOM 707 N N . ILE A 1 87 ? 0.894 0.449 -2.262 1.00 98.62 87 ILE A N 1
ATOM 708 C CA . ILE A 1 87 ? 2.169 0.300 -2.972 1.00 98.62 87 ILE A CA 1
ATOM 709 C C . ILE A 1 87 ? 1.990 0.709 -4.433 1.00 98.62 87 ILE A C 1
ATOM 711 O O . ILE A 1 87 ? 1.270 0.057 -5.186 1.00 98.62 87 ILE A O 1
ATOM 715 N N . SER A 1 88 ? 2.682 1.766 -4.854 1.00 97.44 88 SER A N 1
ATOM 716 C CA . SER A 1 88 ? 2.785 2.130 -6.271 1.00 97.44 88 SER A CA 1
ATOM 717 C C . SER A 1 88 ? 3.988 1.437 -6.907 1.00 97.44 88 SER A C 1
ATOM 719 O O . SER A 1 88 ? 5.079 1.450 -6.331 1.00 97.44 88 SER A O 1
ATOM 721 N N . THR A 1 89 ? 3.814 0.806 -8.069 1.00 96.12 89 THR A N 1
ATOM 722 C CA . THR A 1 89 ? 4.885 0.059 -8.743 1.00 96.12 89 THR A CA 1
ATOM 723 C C . THR A 1 89 ? 4.740 0.045 -10.266 1.00 96.12 89 THR A C 1
ATOM 725 O O . THR A 1 89 ? 3.654 0.191 -10.831 1.00 96.12 89 THR A O 1
ATOM 728 N N . MET A 1 90 ? 5.870 -0.150 -10.939 1.00 94.19 90 MET A N 1
ATOM 729 C CA . MET A 1 90 ? 5.968 -0.380 -12.376 1.00 94.19 90 MET A CA 1
ATOM 730 C C . MET A 1 90 ? 6.663 -1.717 -12.639 1.00 94.19 90 MET A C 1
ATOM 732 O O . MET A 1 90 ? 7.220 -2.321 -11.726 1.00 94.19 90 MET A O 1
ATOM 736 N N . THR A 1 91 ? 6.669 -2.172 -13.892 1.00 93.56 91 THR A N 1
ATOM 737 C CA . THR A 1 91 ? 7.051 -3.552 -14.239 1.00 93.56 91 THR A CA 1
ATOM 738 C C . THR A 1 91 ? 8.413 -3.945 -13.682 1.00 93.56 91 THR A C 1
ATOM 740 O O . THR A 1 91 ? 8.542 -4.958 -13.004 1.00 93.56 91 THR A O 1
ATOM 743 N N . ALA A 1 92 ? 9.427 -3.111 -13.900 1.00 92.56 92 ALA A N 1
ATOM 744 C CA . ALA A 1 92 ? 10.777 -3.429 -13.462 1.00 92.56 92 ALA A CA 1
ATOM 745 C C . ALA A 1 92 ? 11.003 -3.225 -11.946 1.00 92.56 92 ALA A C 1
ATOM 747 O O . ALA A 1 92 ? 11.959 -3.776 -11.406 1.00 92.56 92 ALA A O 1
ATOM 748 N N . SER A 1 93 ? 10.113 -2.516 -11.232 1.00 93.94 93 SER A N 1
ATOM 749 C CA . SER A 1 93 ? 10.174 -2.371 -9.767 1.00 93.94 93 SER A CA 1
ATOM 750 C C . SER A 1 93 ? 9.281 -3.355 -9.003 1.00 93.94 93 SER A C 1
ATOM 752 O O . SER A 1 93 ? 9.309 -3.381 -7.769 1.00 93.94 93 SER A O 1
ATOM 754 N N . PHE A 1 94 ? 8.526 -4.209 -9.702 1.00 96.31 94 PHE A N 1
ATOM 755 C CA . PHE A 1 94 ? 7.600 -5.153 -9.078 1.00 96.31 94 PHE A CA 1
ATOM 756 C C . PHE A 1 94 ? 8.248 -6.114 -8.058 1.00 96.31 94 PHE A C 1
ATOM 758 O O . PHE A 1 94 ? 7.659 -6.318 -6.993 1.00 96.31 94 PHE A O 1
ATOM 765 N N . PRO A 1 95 ? 9.484 -6.628 -8.249 1.00 96.50 95 PRO A N 1
ATOM 766 C CA . PRO A 1 95 ? 10.154 -7.422 -7.213 1.00 96.50 95 PRO A CA 1
ATOM 767 C C . PRO A 1 95 ? 10.302 -6.684 -5.871 1.00 96.50 95 PRO A C 1
ATOM 769 O O . PRO A 1 95 ? 10.149 -7.281 -4.800 1.00 96.50 95 PRO A 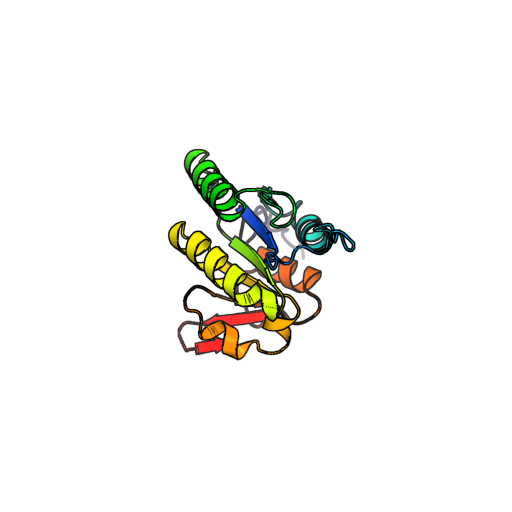O 1
ATOM 772 N N . ASN A 1 96 ? 10.533 -5.368 -5.911 1.00 96.75 96 ASN A N 1
ATOM 773 C CA . ASN A 1 96 ? 10.594 -4.539 -4.710 1.00 96.75 96 ASN A CA 1
ATOM 774 C C . ASN A 1 96 ? 9.206 -4.332 -4.096 1.00 96.75 96 ASN A C 1
ATOM 776 O O . ASN A 1 96 ? 9.085 -4.369 -2.871 1.00 96.75 96 ASN A O 1
ATOM 780 N N . ALA A 1 97 ? 8.154 -4.214 -4.912 1.00 97.94 97 ALA A N 1
ATOM 781 C CA . ALA A 1 97 ? 6.774 -4.179 -4.426 1.00 97.94 97 ALA A CA 1
ATOM 782 C C . ALA A 1 97 ? 6.405 -5.455 -3.650 1.00 97.94 97 ALA A C 1
ATOM 784 O O . ALA A 1 97 ? 5.852 -5.358 -2.557 1.00 97.94 97 ALA A O 1
ATOM 785 N N . ILE A 1 98 ? 6.807 -6.636 -4.136 1.00 98.44 98 ILE A N 1
ATOM 786 C CA . ILE A 1 98 ? 6.607 -7.913 -3.427 1.00 98.44 98 ILE A CA 1
ATOM 787 C C . ILE A 1 98 ? 7.315 -7.897 -2.064 1.00 98.44 98 ILE A C 1
ATOM 789 O O . ILE A 1 98 ? 6.756 -8.320 -1.049 1.00 98.44 98 ILE A O 1
ATOM 793 N N . ARG A 1 99 ? 8.551 -7.384 -2.001 1.00 98.31 99 ARG A N 1
ATOM 794 C CA . ARG A 1 99 ? 9.293 -7.271 -0.736 1.00 98.31 99 ARG A CA 1
ATOM 795 C C . ARG A 1 99 ? 8.610 -6.317 0.251 1.00 98.31 99 ARG A C 1
ATOM 797 O O . ARG A 1 99 ? 8.569 -6.624 1.442 1.00 98.31 99 ARG A O 1
ATOM 804 N N . LEU A 1 100 ? 8.061 -5.198 -0.224 1.00 98.62 100 LEU A N 1
ATOM 805 C CA . LEU A 1 100 ? 7.275 -4.270 0.597 1.00 98.62 100 LEU A CA 1
ATOM 806 C C . LEU A 1 100 ? 5.979 -4.917 1.099 1.00 98.62 100 LEU A C 1
ATOM 808 O O . LEU A 1 100 ? 5.719 -4.870 2.299 1.00 98.62 100 LEU A O 1
ATOM 812 N N . ALA A 1 101 ? 5.227 -5.585 0.221 1.00 98.75 101 ALA A N 1
ATOM 813 C CA . ALA A 1 101 ? 4.000 -6.303 0.567 1.00 98.75 101 ALA A CA 1
ATOM 814 C C . ALA A 1 101 ? 4.254 -7.358 1.656 1.00 98.75 101 ALA A C 1
ATOM 816 O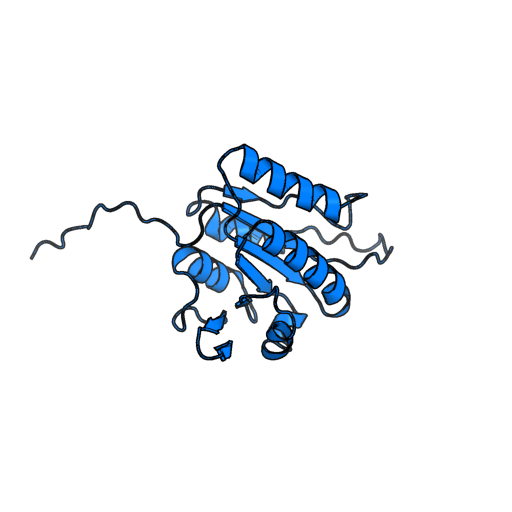 O . ALA A 1 101 ? 3.556 -7.406 2.666 1.00 98.75 101 ALA A O 1
ATOM 817 N N . ARG A 1 102 ? 5.337 -8.134 1.535 1.00 98.81 102 ARG A N 1
ATOM 818 C CA . ARG A 1 102 ? 5.773 -9.090 2.570 1.00 98.81 102 ARG A CA 1
ATOM 819 C C . ARG A 1 102 ? 6.019 -8.452 3.925 1.00 98.81 102 ARG A C 1
ATOM 821 O O . ARG A 1 102 ? 5.656 -9.024 4.952 1.00 98.81 102 ARG A O 1
ATOM 828 N N . ILE A 1 103 ? 6.665 -7.289 3.949 1.00 98.75 103 ILE A N 1
ATOM 829 C CA . ILE A 1 103 ? 6.899 -6.554 5.193 1.00 98.75 103 ILE A CA 1
ATOM 830 C C . ILE A 1 103 ? 5.562 -6.063 5.764 1.00 98.75 103 ILE A C 1
ATOM 832 O O . ILE A 1 103 ? 5.332 -6.250 6.957 1.00 98.75 103 ILE A O 1
ATOM 836 N N . ALA A 1 104 ? 4.671 -5.515 4.934 1.00 98.75 104 ALA A N 1
ATOM 837 C CA . ALA A 1 104 ? 3.338 -5.064 5.337 1.00 98.75 104 ALA A CA 1
ATOM 838 C C . ALA A 1 104 ? 2.517 -6.186 5.994 1.00 98.75 104 ALA A C 1
ATOM 840 O O . ALA A 1 104 ? 2.061 -6.039 7.130 1.00 98.75 104 ALA A O 1
ATOM 841 N N . LYS A 1 105 ? 2.404 -7.344 5.327 1.00 98.25 105 LYS A N 1
ATOM 842 C CA . LYS A 1 105 ? 1.621 -8.490 5.818 1.00 98.25 105 LYS A CA 1
ATOM 843 C C . LYS A 1 105 ? 2.151 -9.049 7.132 1.00 98.25 105 LYS A C 1
ATOM 845 O O . LYS A 1 105 ? 1.356 -9.406 7.995 1.00 98.25 105 LYS A O 1
ATOM 850 N N . LYS A 1 106 ? 3.474 -9.065 7.340 1.00 98.38 106 LYS A N 1
ATOM 851 C CA . LYS A 1 106 ? 4.072 -9.461 8.632 1.00 98.38 106 LYS A CA 1
ATOM 852 C C . LYS A 1 106 ? 3.640 -8.568 9.799 1.00 98.38 106 LYS A C 1
ATOM 854 O O . LYS A 1 106 ? 3.674 -9.026 10.934 1.00 98.38 106 LYS A O 1
ATOM 859 N N . HIS A 1 107 ? 3.226 -7.332 9.524 1.00 98.12 107 HIS A N 1
ATOM 860 C CA . HIS A 1 107 ? 2.692 -6.399 10.520 1.00 98.12 107 HIS A CA 1
ATOM 861 C C . HIS A 1 107 ? 1.154 -6.339 10.498 1.00 98.12 107 HIS A C 1
ATOM 863 O O . HIS A 1 107 ? 0.557 -5.495 11.160 1.00 98.12 107 HIS A O 1
ATOM 869 N N . GLY A 1 108 ? 0.497 -7.251 9.774 1.00 97.81 108 GLY A N 1
ATOM 870 C CA . GLY A 1 108 ? -0.958 -7.389 9.740 1.00 97.81 108 GLY A CA 1
ATOM 871 C C . GLY A 1 108 ? -1.699 -6.320 8.937 1.00 97.81 108 GLY A C 1
ATOM 872 O O . GLY A 1 108 ? -2.909 -6.212 9.099 1.00 97.81 108 GLY A O 1
ATOM 873 N N . ALA A 1 109 ? -1.008 -5.541 8.101 1.00 98.56 109 ALA A N 1
ATOM 874 C CA . ALA A 1 109 ? -1.659 -4.561 7.236 1.00 98.56 109 ALA A CA 1
ATOM 875 C C . ALA A 1 109 ? -2.306 -5.234 6.015 1.00 98.56 109 ALA A C 1
ATOM 877 O O . ALA A 1 109 ? -1.769 -6.205 5.475 1.00 98.56 109 ALA A O 1
ATOM 878 N N . TYR A 1 110 ? -3.426 -4.680 5.555 1.00 98.62 110 TYR A N 1
ATOM 879 C CA . TYR A 1 110 ? -3.990 -4.955 4.236 1.00 98.62 110 TYR A CA 1
ATOM 880 C C . TYR A 1 110 ? -3.087 -4.339 3.162 1.00 98.62 110 TYR A C 1
ATOM 882 O O . TYR A 1 110 ? -2.540 -3.250 3.362 1.00 98.62 110 TYR A O 1
ATOM 890 N N . VAL A 1 111 ? -2.916 -5.007 2.025 1.00 98.81 111 VAL A N 1
ATOM 891 C CA . VAL A 1 111 ? -2.029 -4.545 0.950 1.00 98.81 111 VAL A CA 1
ATOM 892 C C . VAL A 1 111 ? -2.815 -4.303 -0.327 1.00 98.81 111 VAL A C 1
ATOM 894 O O . VAL A 1 111 ? -3.379 -5.227 -0.914 1.00 98.81 111 VAL A O 1
ATOM 897 N N . VAL A 1 112 ? -2.777 -3.056 -0.796 1.00 98.81 112 VAL A N 1
ATOM 898 C CA . VAL A 1 112 ? -3.260 -2.676 -2.124 1.00 98.81 112 VAL A CA 1
ATOM 899 C C . VAL A 1 112 ? -2.092 -2.241 -2.997 1.00 98.81 112 VAL A C 1
ATOM 901 O O . VAL A 1 112 ? -1.220 -1.486 -2.558 1.00 98.81 112 VAL A O 1
ATOM 904 N N . VAL A 1 113 ? -2.071 -2.711 -4.240 1.00 98.69 113 VAL A N 1
ATOM 905 C CA . VAL A 1 113 ? -1.077 -2.302 -5.236 1.00 98.69 113 VAL A CA 1
ATOM 906 C C . VAL A 1 113 ? -1.721 -1.500 -6.362 1.00 98.69 113 VAL A C 1
ATOM 908 O O . VAL A 1 113 ? -2.873 -1.720 -6.722 1.00 98.69 113 VAL A O 1
ATOM 911 N N . GLY A 1 114 ? -0.968 -0.568 -6.933 1.00 98.25 114 GLY A N 1
ATOM 912 C CA . GLY A 1 114 ? -1.381 0.222 -8.090 1.00 98.25 114 GLY A CA 1
ATOM 913 C C . GLY A 1 114 ? -0.184 0.668 -8.925 1.00 98.25 114 GLY A C 1
ATOM 914 O O . GLY A 1 114 ? 0.969 0.365 -8.609 1.00 98.25 114 GLY A O 1
ATOM 915 N N . GLY A 1 115 ? -0.459 1.400 -10.001 1.00 96.25 115 GLY A N 1
ATOM 916 C CA . GLY A 1 115 ? 0.544 1.837 -10.974 1.00 96.25 115 GLY A CA 1
ATOM 917 C C . GLY A 1 115 ? 0.499 1.029 -12.271 1.00 96.25 115 GLY A C 1
ATOM 918 O O . GLY A 1 115 ? -0.422 0.242 -12.501 1.00 96.25 115 GLY A O 1
ATOM 919 N N . TYR A 1 116 ? 1.491 1.239 -13.139 1.00 95.12 116 TYR A N 1
ATOM 920 C CA . TYR A 1 116 ? 1.485 0.711 -14.508 1.00 95.12 116 TYR A CA 1
ATOM 921 C C . TYR A 1 116 ? 1.400 -0.817 -14.568 1.00 95.12 116 TYR A C 1
ATOM 923 O O . TYR A 1 116 ? 0.613 -1.354 -15.343 1.00 95.12 116 TYR A O 1
ATOM 931 N N . HIS A 1 117 ? 2.184 -1.524 -13.749 1.00 96.38 117 HIS A N 1
ATOM 932 C CA . HIS A 1 117 ? 2.234 -2.986 -13.811 1.00 96.38 117 HIS A CA 1
ATOM 933 C C . HIS A 1 117 ? 0.959 -3.651 -13.272 1.00 96.38 117 HIS A C 1
ATOM 935 O O . HIS A 1 117 ? 0.369 -4.436 -14.015 1.00 96.38 117 HIS A O 1
ATOM 941 N N . PRO A 1 118 ? 0.451 -3.284 -12.075 1.00 97.12 118 PRO A N 1
ATOM 942 C CA . PRO A 1 118 ? -0.818 -3.823 -11.592 1.00 97.12 118 PRO A CA 1
ATOM 943 C C . PRO A 1 118 ? -2.016 -3.452 -12.471 1.00 97.12 118 PRO A C 1
ATOM 945 O O . PRO A 1 118 ? -2.958 -4.227 -12.577 1.00 97.12 118 PRO A O 1
ATOM 948 N N . SER A 1 119 ? -1.980 -2.293 -13.138 1.00 97.62 119 SER A N 1
ATOM 949 C CA . SER A 1 119 ? -3.044 -1.903 -14.073 1.00 97.62 119 SER A CA 1
ATOM 950 C C . SER A 1 119 ? -3.030 -2.730 -15.356 1.00 97.62 119 SER A C 1
ATOM 952 O O . SER A 1 119 ? -4.092 -3.056 -15.877 1.00 97.62 119 SER A O 1
ATOM 954 N N . ALA A 1 120 ? -1.842 -3.062 -15.871 1.00 97.38 120 ALA A N 1
ATOM 955 C CA . ALA A 1 120 ? -1.697 -3.846 -17.093 1.00 97.38 120 ALA A CA 1
ATOM 956 C C . ALA A 1 120 ? -2.012 -5.334 -16.881 1.00 97.38 120 ALA A C 1
ATOM 958 O O . ALA A 1 120 ? -2.536 -5.977 -17.786 1.00 97.38 120 ALA A O 1
ATOM 959 N N . LEU A 1 121 ? -1.680 -5.879 -15.705 1.00 96.19 121 LEU A N 1
ATOM 960 C CA . LEU A 1 121 ? -1.798 -7.306 -15.389 1.00 96.19 121 LEU A CA 1
ATOM 961 C C . LEU A 1 121 ? -2.438 -7.524 -14.002 1.00 96.19 121 LEU A C 1
ATOM 963 O O . LEU A 1 121 ? -1.791 -8.080 -13.114 1.00 96.19 121 LEU A O 1
ATOM 967 N N . PRO A 1 122 ? -3.694 -7.093 -13.779 1.00 96.00 122 PRO A N 1
ATOM 968 C CA . PRO A 1 122 ? -4.308 -7.117 -12.450 1.00 96.00 122 PRO A CA 1
ATOM 969 C C . PRO A 1 122 ? -4.448 -8.529 -11.878 1.00 96.00 122 PRO A C 1
ATOM 971 O O . PRO A 1 122 ? -4.175 -8.740 -10.701 1.00 96.00 122 PRO A O 1
ATOM 974 N N . GLU A 1 123 ? -4.810 -9.506 -12.710 1.00 95.06 123 GLU A N 1
ATOM 975 C CA . GLU A 1 123 ? -4.993 -10.903 -12.298 1.00 95.06 123 GLU A CA 1
ATOM 976 C C . GLU A 1 123 ? -3.682 -11.524 -11.789 1.00 95.06 123 GLU A C 1
ATOM 978 O O . GLU A 1 123 ? -3.665 -12.144 -10.729 1.00 95.06 123 GLU A O 1
ATOM 983 N N . ALA A 1 124 ? -2.562 -11.261 -12.472 1.00 95.69 124 ALA A N 1
ATOM 984 C CA . ALA A 1 124 ? -1.243 -11.778 -12.098 1.00 95.69 124 ALA A CA 1
ATOM 985 C C . ALA A 1 124 ? -0.734 -11.220 -10.756 1.00 95.69 124 ALA A C 1
ATOM 987 O O . ALA A 1 124 ? 0.131 -11.816 -10.115 1.00 95.69 124 ALA A O 1
ATOM 988 N N . MET A 1 125 ? -1.266 -10.086 -10.282 1.00 97.50 125 MET A N 1
ATOM 989 C CA . MET A 1 125 ? -0.905 -9.570 -8.954 1.00 97.50 125 MET A CA 1
ATOM 990 C C . MET A 1 125 ? -1.353 -10.526 -7.851 1.00 97.50 125 MET A C 1
ATOM 992 O O . MET A 1 125 ? -0.716 -10.604 -6.802 1.00 97.50 125 MET A O 1
ATOM 996 N N . PHE A 1 126 ? -2.416 -11.291 -8.098 1.00 96.56 126 PHE A N 1
ATOM 997 C CA . PHE A 1 126 ? -2.948 -12.265 -7.158 1.00 96.56 126 PHE A CA 1
ATOM 998 C C . PHE A 1 126 ? -2.192 -13.607 -7.170 1.00 96.56 126 PHE A C 1
ATOM 1000 O O . PHE A 1 126 ? -2.517 -14.485 -6.368 1.00 96.56 126 PHE A O 1
ATOM 1007 N N . ASP A 1 127 ? -1.127 -13.751 -7.959 1.00 96.12 127 ASP A N 1
ATOM 1008 C CA . ASP A 1 127 ? -0.137 -14.819 -7.753 1.00 96.12 127 ASP A CA 1
ATOM 1009 C C . ASP A 1 127 ? 0.763 -14.522 -6.541 1.00 96.12 127 ASP A C 1
ATOM 1011 O O . ASP A 1 127 ? 1.385 -15.418 -5.967 1.00 96.12 127 ASP A O 1
ATOM 1015 N N . VAL A 1 128 ? 0.809 -13.257 -6.107 1.00 97.44 128 VAL A N 1
ATOM 1016 C CA . VAL A 1 128 ? 1.488 -12.829 -4.884 1.00 97.44 128 VAL A CA 1
ATOM 1017 C C . VAL A 1 128 ? 0.489 -12.915 -3.722 1.00 97.44 128 VAL A C 1
ATOM 1019 O 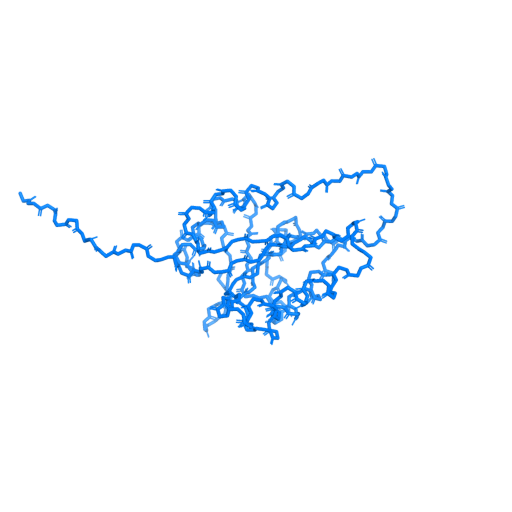O . VAL A 1 128 ? -0.455 -12.119 -3.657 1.00 97.44 128 VAL A O 1
ATOM 1022 N N . PRO A 1 129 ? 0.651 -13.861 -2.777 1.00 96.38 129 PRO A N 1
ATOM 1023 C CA . PRO A 1 129 ? -0.310 -14.062 -1.690 1.00 96.38 129 PRO A CA 1
ATOM 1024 C C . PRO A 1 129 ? -0.369 -12.871 -0.729 1.00 96.38 129 PRO A C 1
ATOM 1026 O O . PRO A 1 129 ? -1.349 -12.699 -0.013 1.00 96.38 129 PRO A O 1
ATOM 1029 N N . GLU A 1 130 ? 0.672 -12.039 -0.710 1.00 97.94 130 GLU A N 1
ATOM 1030 C CA . GLU A 1 130 ? 0.723 -10.835 0.107 1.00 97.94 130 GLU A CA 1
ATOM 1031 C C . GLU A 1 130 ? -0.064 -9.650 -0.466 1.00 97.94 130 GLU A C 1
ATOM 1033 O O . GLU A 1 130 ? -0.190 -8.649 0.231 1.00 97.94 130 GLU A O 1
ATOM 1038 N N . ILE A 1 131 ? -0.575 -9.738 -1.700 1.00 98.12 131 ILE A N 1
ATOM 1039 C CA . ILE A 1 131 ? -1.409 -8.702 -2.321 1.00 98.12 131 ILE A CA 1
ATOM 1040 C C . ILE A 1 131 ? -2.886 -9.062 -2.130 1.00 98.12 131 ILE A C 1
ATOM 1042 O O . ILE A 1 131 ? -3.343 -10.132 -2.549 1.00 98.12 131 ILE A O 1
ATOM 1046 N N . ASP A 1 132 ? -3.628 -8.144 -1.509 1.00 98.25 132 ASP A N 1
ATOM 1047 C CA . ASP A 1 132 ? -5.045 -8.319 -1.186 1.00 98.25 132 ASP A CA 1
ATOM 1048 C C . ASP A 1 132 ? -5.966 -7.589 -2.184 1.00 98.25 132 ASP A C 1
ATOM 1050 O O . ASP A 1 132 ? -7.091 -8.027 -2.435 1.00 98.25 132 ASP A O 1
ATOM 1054 N N . ALA A 1 133 ? -5.498 -6.483 -2.772 1.00 98.50 133 ALA A N 1
ATOM 1055 C CA . ALA A 1 133 ? -6.233 -5.723 -3.781 1.00 98.50 133 ALA A CA 1
ATOM 1056 C C . ALA A 1 133 ? -5.324 -5.033 -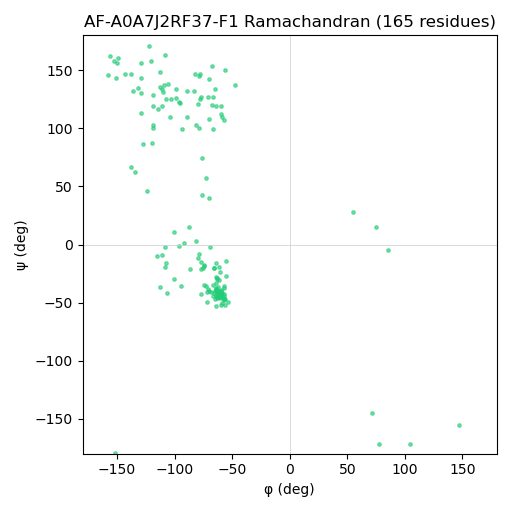4.809 1.00 98.50 133 ALA A C 1
ATOM 1058 O O . ALA A 1 133 ? -4.144 -4.770 -4.566 1.00 98.50 133 ALA A O 1
ATOM 1059 N N . VAL A 1 134 ? -5.915 -4.684 -5.948 1.00 98.69 134 VAL A N 1
ATOM 1060 C CA . VAL A 1 134 ? -5.302 -3.974 -7.068 1.00 98.69 134 VAL A CA 1
ATOM 1061 C C . VAL A 1 134 ? -6.185 -2.793 -7.457 1.00 98.69 134 VAL A C 1
ATOM 1063 O O . VAL A 1 134 ? -7.383 -2.956 -7.671 1.00 98.69 134 VAL A O 1
ATOM 1066 N N . ILE A 1 135 ? -5.596 -1.609 -7.593 1.00 98.56 135 ILE A N 1
ATOM 1067 C CA . ILE A 1 135 ? -6.247 -0.437 -8.188 1.00 98.56 135 ILE A CA 1
ATOM 1068 C C . ILE A 1 135 ? -5.712 -0.256 -9.606 1.00 98.56 135 ILE A C 1
ATOM 1070 O O . ILE A 1 135 ? -4.499 -0.178 -9.816 1.00 98.56 135 ILE A O 1
ATOM 1074 N N . ARG A 1 136 ? -6.634 -0.207 -10.572 1.00 97.56 136 ARG A N 1
ATOM 1075 C CA . ARG A 1 136 ? -6.351 -0.158 -12.010 1.00 97.56 136 ARG A CA 1
ATOM 1076 C C . ARG A 1 136 ? -6.599 1.239 -12.574 1.00 97.56 136 ARG A C 1
ATOM 1078 O O . ARG A 1 136 ? -7.635 1.837 -12.295 1.00 97.56 136 ARG A O 1
ATOM 1085 N N . GLY A 1 137 ? -5.698 1.698 -13.441 1.00 95.94 137 GLY A N 1
ATOM 1086 C CA . GLY A 1 137 ? -5.795 3.004 -14.094 1.00 95.94 137 GLY A CA 1
ATOM 1087 C C . GLY A 1 137 ? -5.525 4.159 -13.128 1.00 95.94 137 GLY A C 1
ATOM 1088 O O . GLY A 1 137 ? -4.693 4.032 -12.229 1.00 95.94 137 GLY A O 1
ATOM 1089 N N . GLU A 1 138 ? -6.231 5.275 -13.323 1.00 95.81 138 GLU A N 1
ATOM 1090 C CA . GLU A 1 138 ? -6.159 6.431 -12.422 1.00 95.81 138 GLU A CA 1
ATOM 1091 C C . GLU A 1 138 ? -6.740 6.080 -11.049 1.00 95.81 138 GLU A C 1
ATOM 1093 O O . GLU A 1 138 ? -7.847 5.546 -10.922 1.00 95.81 138 GLU A O 1
ATOM 1098 N N . GLY A 1 139 ? -5.950 6.342 -10.012 1.00 96.38 139 GLY A N 1
ATOM 1099 C CA . GLY A 1 139 ? -6.122 5.689 -8.723 1.00 96.38 139 GLY A CA 1
ATOM 1100 C C . GLY A 1 139 ? -6.683 6.574 -7.625 1.00 96.38 139 GLY A C 1
ATOM 1101 O O . GLY A 1 139 ? -7.110 6.037 -6.618 1.00 96.38 139 GLY A O 1
ATOM 1102 N N . GLU A 1 140 ? -6.697 7.898 -7.758 1.00 97.75 140 GLU A N 1
ATOM 1103 C CA . GLU A 1 140 ? -6.961 8.815 -6.644 1.00 97.75 140 GLU A CA 1
ATOM 1104 C C . GLU A 1 140 ? -8.367 8.653 -6.077 1.00 97.75 140 GLU A C 1
ATOM 1106 O O . GLU A 1 140 ? -8.542 8.440 -4.874 1.00 97.75 140 GLU A O 1
ATOM 1111 N N . MET A 1 141 ? -9.378 8.724 -6.944 1.00 98.06 141 MET A N 1
ATOM 1112 C CA . MET A 1 141 ? -10.770 8.607 -6.513 1.00 98.06 141 MET A CA 1
ATOM 1113 C C . MET A 1 141 ? -11.107 7.173 -6.112 1.00 98.06 141 MET A C 1
ATOM 1115 O O . MET A 1 141 ? -11.718 6.968 -5.066 1.00 98.06 141 MET A O 1
ATOM 1119 N N . THR A 1 142 ? -10.614 6.192 -6.866 1.00 98.38 142 THR A N 1
ATOM 1120 C CA . THR A 1 142 ? -10.730 4.764 -6.548 1.00 98.38 142 THR A CA 1
ATOM 1121 C C . THR A 1 142 ? -10.123 4.438 -5.185 1.00 98.38 142 THR A C 1
ATOM 1123 O O . THR A 1 142 ? -10.745 3.772 -4.364 1.00 98.38 142 THR A O 1
ATOM 1126 N N . PHE A 1 143 ? -8.922 4.945 -4.905 1.00 98.56 143 PHE A N 1
ATOM 1127 C CA . PHE A 1 143 ? -8.216 4.747 -3.644 1.00 98.56 143 PHE A CA 1
ATOM 1128 C C . PHE A 1 143 ? -8.953 5.416 -2.494 1.00 98.56 143 PHE A C 1
ATOM 1130 O O . PHE A 1 143 ? -9.093 4.810 -1.438 1.00 98.56 143 PHE A O 1
ATOM 1137 N N . LYS A 1 144 ? -9.483 6.629 -2.694 1.00 98.31 144 LYS A N 1
ATOM 1138 C CA . LYS A 1 144 ? -10.339 7.275 -1.698 1.00 98.31 144 LYS A CA 1
ATOM 1139 C C . LYS A 1 144 ? -11.578 6.431 -1.400 1.00 98.31 144 LYS A C 1
ATOM 1141 O O . LYS A 1 144 ? -11.842 6.152 -0.236 1.00 98.31 144 LYS A O 1
ATOM 1146 N N . GLU A 1 145 ? -12.330 6.015 -2.414 1.00 98.25 145 GLU A N 1
ATOM 1147 C CA . GLU A 1 145 ? -13.530 5.188 -2.228 1.00 98.25 145 GLU A CA 1
ATOM 1148 C C . GLU A 1 145 ? -13.209 3.856 -1.543 1.00 98.25 145 GLU A C 1
ATOM 1150 O O . GLU A 1 145 ? -13.934 3.450 -0.638 1.00 98.25 145 GLU A O 1
ATOM 1155 N N . PHE A 1 146 ? -12.097 3.223 -1.914 1.00 98.44 146 PHE A N 1
ATOM 1156 C CA . PHE A 1 146 ? -11.589 2.010 -1.281 1.00 98.44 146 PHE A CA 1
ATOM 1157 C C . PHE A 1 146 ? -11.203 2.230 0.188 1.00 98.44 146 PHE A C 1
ATOM 1159 O O . PHE A 1 146 ? -11.581 1.442 1.050 1.00 98.44 146 PHE A O 1
ATOM 1166 N N . VAL A 1 147 ? -10.491 3.317 0.501 1.00 98.44 147 VAL A N 1
ATOM 1167 C CA . VAL A 1 147 ? -10.102 3.666 1.877 1.00 98.44 147 VAL A CA 1
ATOM 1168 C C . VAL A 1 147 ? -11.329 3.862 2.767 1.00 98.44 147 VAL A C 1
ATOM 1170 O O . VAL A 1 147 ? -11.342 3.438 3.923 1.00 98.44 147 VAL A O 1
ATOM 1173 N N . LEU A 1 148 ? -12.362 4.497 2.217 1.00 97.88 148 LEU A N 1
ATOM 1174 C CA . LEU A 1 148 ? -13.583 4.820 2.940 1.00 97.88 148 LEU A CA 1
ATOM 1175 C C . LEU A 1 148 ? -14.502 3.614 3.128 1.00 97.88 148 LEU A C 1
ATOM 1177 O O . LEU A 1 148 ? -15.037 3.444 4.219 1.00 97.88 148 LEU A O 1
ATOM 1181 N N . ASN A 1 149 ? -14.677 2.792 2.092 1.00 96.94 149 ASN A N 1
ATOM 1182 C CA . ASN A 1 149 ? -15.730 1.774 2.051 1.00 96.94 149 ASN A CA 1
ATOM 1183 C C . ASN A 1 149 ? -15.211 0.329 2.122 1.00 96.94 149 ASN A C 1
ATOM 1185 O O . ASN A 1 149 ? -16.011 -0.593 2.261 1.00 96.94 149 ASN A O 1
ATOM 1189 N N . GLY A 1 150 ? -13.896 0.121 2.029 1.00 96.88 150 GLY A N 1
ATOM 1190 C CA . GLY A 1 150 ? -13.279 -1.201 1.986 1.00 96.88 150 GLY A CA 1
ATOM 1191 C C . GLY A 1 150 ? -13.393 -1.891 0.618 1.00 96.88 150 GLY A C 1
ATOM 1192 O O . GLY A 1 150 ? -13.794 -1.271 -0.374 1.00 96.88 150 GLY A O 1
ATOM 1193 N N . PRO A 1 151 ? -13.007 -3.179 0.536 1.00 96.31 151 PRO A N 1
ATOM 1194 C CA . PRO A 1 151 ? -13.119 -3.969 -0.688 1.00 96.31 151 PRO A CA 1
ATOM 1195 C C . PRO A 1 151 ? -14.588 -4.154 -1.095 1.00 96.31 151 PRO A C 1
ATOM 1197 O O . PRO A 1 151 ? -15.385 -4.706 -0.338 1.00 96.31 151 PRO A O 1
ATOM 1200 N N . SER A 1 152 ? -14.966 -3.675 -2.282 1.00 94.81 152 SER A N 1
ATOM 1201 C CA . SER A 1 152 ? -16.340 -3.764 -2.786 1.00 94.81 152 SER A CA 1
ATOM 1202 C C . SER A 1 152 ? -16.390 -3.650 -4.307 1.00 94.81 152 SER A C 1
ATOM 1204 O O . SER A 1 152 ? -15.645 -2.873 -4.903 1.00 94.81 152 SER A O 1
ATOM 1206 N N . THR A 1 153 ? -17.329 -4.363 -4.936 1.00 94.50 153 THR A N 1
ATOM 1207 C CA . THR A 1 153 ? -17.634 -4.256 -6.376 1.00 94.50 153 THR A CA 1
ATOM 1208 C C . THR A 1 153 ? -18.163 -2.879 -6.779 1.00 94.50 153 THR A C 1
ATOM 1210 O O . THR A 1 153 ? -18.175 -2.543 -7.962 1.00 94.50 153 THR A O 1
ATOM 1213 N N . LEU A 1 154 ? -18.595 -2.068 -5.808 1.00 95.56 154 LEU A N 1
ATOM 1214 C CA . LEU A 1 154 ? -19.048 -0.697 -6.036 1.00 95.56 154 LEU A CA 1
ATOM 1215 C C . LEU A 1 154 ? -17.885 0.281 -6.257 1.00 95.56 154 LEU A C 1
ATOM 1217 O O . LEU A 1 154 ? -18.099 1.339 -6.847 1.00 95.56 154 LEU A O 1
ATOM 1221 N N . VAL A 1 155 ? -16.670 -0.070 -5.819 1.00 97.06 155 VAL A N 1
ATOM 1222 C CA . VAL A 1 155 ? -15.474 0.758 -6.006 1.00 97.06 155 VAL A CA 1
ATOM 1223 C C . VAL A 1 155 ? -14.925 0.521 -7.412 1.00 97.06 155 VAL A C 1
ATOM 1225 O O . VAL A 1 155 ? -14.293 -0.498 -7.703 1.00 97.06 155 VAL A O 1
ATOM 1228 N N . LYS A 1 156 ? -15.182 1.464 -8.320 1.00 96.75 156 LYS A N 1
ATOM 1229 C CA . LYS A 1 156 ? -14.791 1.327 -9.730 1.00 96.75 156 LYS A CA 1
ATOM 1230 C C . LYS A 1 156 ? -13.272 1.286 -9.874 1.00 96.75 156 LYS A C 1
ATOM 1232 O O . LYS A 1 156 ? -12.579 2.122 -9.321 1.00 96.75 156 LYS A O 1
ATOM 1237 N N . GLY A 1 157 ? -12.760 0.344 -10.665 1.00 96.88 157 GLY A N 1
ATOM 1238 C CA . GLY A 1 157 ? -11.318 0.195 -10.905 1.00 96.88 157 GLY A CA 1
ATOM 1239 C C . GLY A 1 157 ? -10.582 -0.646 -9.857 1.00 96.88 157 GLY A C 1
ATOM 1240 O O . GLY A 1 157 ? -9.411 -0.962 -10.066 1.00 96.88 157 GLY A O 1
ATOM 1241 N N . LEU A 1 158 ? -11.257 -1.079 -8.789 1.00 98.25 158 LEU A N 1
ATOM 1242 C CA . LEU A 1 158 ? -10.723 -2.044 -7.832 1.00 98.25 158 LEU A CA 1
ATOM 1243 C C . LEU A 1 158 ? -10.822 -3.472 -8.391 1.00 98.25 158 LEU A C 1
ATOM 1245 O O . LEU A 1 158 ? -11.774 -3.809 -9.098 1.00 98.25 158 LEU A O 1
ATOM 1249 N N . SER A 1 159 ? -9.831 -4.288 -8.063 1.00 97.88 159 SER A N 1
ATOM 1250 C CA . SER A 1 159 ? -9.893 -5.748 -8.075 1.00 97.88 159 SER A CA 1
ATOM 1251 C C . SER A 1 159 ? -9.397 -6.256 -6.726 1.00 97.88 159 SER A C 1
ATOM 1253 O O . SER A 1 159 ? -8.491 -5.655 -6.148 1.00 97.88 159 SER A O 1
ATOM 1255 N N . PHE A 1 160 ? -9.973 -7.320 -6.176 1.00 97.06 160 PHE A N 1
ATOM 1256 C CA . PHE A 1 160 ? -9.624 -7.785 -4.826 1.00 97.06 160 PHE A CA 1
ATOM 1257 C C . PHE A 1 160 ? -9.936 -9.264 -4.613 1.00 97.06 160 PHE A C 1
ATOM 1259 O O . PHE A 1 160 ? -10.710 -9.866 -5.354 1.00 97.06 160 PHE A O 1
ATOM 1266 N N . ARG A 1 161 ? -9.325 -9.856 -3.582 1.00 89.38 161 ARG A N 1
ATOM 1267 C CA . ARG A 1 161 ? -9.683 -11.208 -3.145 1.00 89.38 161 ARG A CA 1
ATOM 1268 C C . ARG A 1 161 ? -10.965 -11.171 -2.325 1.00 89.38 161 ARG A C 1
ATOM 1270 O O . ARG A 1 161 ? -11.025 -10.496 -1.300 1.00 89.38 161 ARG A O 1
ATOM 1277 N N . ASP A 1 162 ? -11.940 -11.957 -2.747 1.00 86.06 162 ASP A N 1
ATOM 1278 C CA . ASP A 1 162 ? -13.101 -12.341 -1.953 1.00 86.06 162 ASP A CA 1
ATOM 1279 C C . ASP A 1 162 ? -12.971 -13.822 -1.557 1.00 86.06 162 ASP A C 1
ATOM 1281 O O . ASP A 1 162 ? -12.191 -14.569 -2.150 1.00 86.06 162 ASP A O 1
ATOM 1285 N N . GLY A 1 163 ? -13.727 -14.285 -0.561 1.00 76.94 163 GLY A N 1
ATOM 1286 C CA . GLY A 1 163 ? -13.661 -15.662 -0.050 1.00 76.94 163 GLY A CA 1
ATOM 1287 C C . GLY A 1 163 ? -13.862 -16.759 -1.111 1.00 76.94 163 GLY A C 1
ATOM 1288 O O . GLY A 1 163 ? -13.536 -17.915 -0.853 1.00 76.94 163 GLY A O 1
ATOM 1289 N N . ASN A 1 164 ? -14.347 -16.397 -2.303 1.00 77.94 164 ASN A N 1
ATOM 1290 C CA . ASN A 1 164 ? -14.604 -17.288 -3.434 1.00 77.94 164 ASN A CA 1
ATOM 1291 C C . ASN A 1 164 ? -13.620 -17.133 -4.613 1.00 77.94 164 ASN A C 1
ATOM 1293 O O . ASN A 1 164 ? -13.750 -17.864 -5.594 1.00 77.94 164 ASN A O 1
ATOM 1297 N N . GLY A 1 165 ? -12.660 -16.200 -4.565 1.00 84.25 165 GLY A N 1
ATOM 1298 C CA . GLY A 1 165 ? -11.722 -15.963 -5.668 1.00 84.25 165 GLY A CA 1
ATOM 1299 C C . GLY A 1 165 ? -11.290 -14.504 -5.827 1.00 84.25 165 GLY A C 1
ATOM 1300 O O . GLY A 1 165 ? -11.290 -13.733 -4.873 1.00 84.25 165 GLY A O 1
ATOM 1301 N N . VAL A 1 166 ? -10.887 -14.131 -7.041 1.00 88.62 166 VAL A N 1
ATOM 1302 C CA . VAL A 1 166 ? -10.540 -12.748 -7.411 1.00 88.62 166 VAL A CA 1
ATOM 1303 C C . VAL A 1 166 ? -11.736 -12.106 -8.113 1.00 88.62 166 VAL A C 1
ATOM 1305 O O . VAL A 1 166 ? -12.326 -12.726 -8.998 1.00 88.62 166 VAL A O 1
ATOM 1308 N N . ILE A 1 167 ? -12.072 -10.879 -7.710 1.00 87.06 167 ILE A N 1
ATOM 1309 C CA . ILE A 1 167 ? -13.112 -10.019 -8.295 1.00 87.06 167 ILE A CA 1
ATOM 1310 C C . ILE A 1 167 ? -12.459 -8.833 -9.007 1.00 87.06 167 ILE A C 1
ATOM 1312 O O . ILE A 1 167 ? -11.471 -8.289 -8.458 1.00 87.06 167 ILE A O 1
#

Radius of gyration: 16.3 Å; Cα contacts (8 Å, |Δi|>4): 287; chains: 1; bounding box: 62×32×37 Å

Foldseek 3Di:
DDDPPPPDPQAAPFAAEEEEEQDDPDPDPPDDDPPVLVVLLCVLCVVRHNDYDHQADPVPDPCRLVSLLVVQVVCVVVVNHGAEYEYEYDDVRVVVVLSSLVSCVVSPHAYEYEYDPCQVPVQVVVVRVSHFKYAHDRPRQLSNCCRRPNDDPVRPRMWGDDPVGID

Mean predicted aligned error: 5.46 Å

Secondary structure (DSSP, 8-state):
------------S--EEEEEE-------TT----SHHHHHHHHHHTTTSSEEE----TTT-SSHHHHHHHHHHHHHHTT----EEEEE--GGGHHHHHHHHHHHHHTT-EEEEESHHHHH-HHHHTTSTT--EEE-SS-HHHHHHHHHH-S-TTSTTEEEEETTEE-

Nearest PDB structures (foldseek):
  4ohb-assembly1_A  TM=6.364E-01  e=5.503E-01  Streptomyces rimofaciens
  8aul-assembly1_A  TM=4.907E-01  e=1.055E+00  Solanum lycopersicum
  9cmp-assembly1_A  TM=5.079E-01  e=1.369E+00  Homo sapiens
  4ry8-assembly1_C  TM=4.697E-01  e=1.559E+00  Pseudothermotoga lettingae TMO
  9em5-assembly1_A  TM=3.832E-01  e=2.158E+00  Solanum lycopersicum

Sequence (167 aa):
MQAKKNDEPFMPYFNNIVLVKAEIEFFDVSFFEANISLCYLGAVIKNHVNSVSIPMDMRIDLRPFEKYKNHLIKMEKESRKCDLVGISTMTASFPNAIRLARIAKKHGAYVVVGGYHPSALPEAMFDVPEIDAVIRGEGEMTFKEFVLNGPSTLVKGLSFRDGNGVI

pLDDT: mean 91.06, std 14.12, range [36.44, 98.88]